Protein AF-A0AAU4KYZ1-F1 (afdb_monomer)

Structure (mmCIF, N/CA/C/O backbone):
data_AF-A0AAU4KYZ1-F1
#
_entry.id   AF-A0AAU4KYZ1-F1
#
loop_
_atom_site.group_PDB
_atom_site.id
_atom_site.type_symbol
_atom_site.label_atom_id
_atom_site.label_alt_id
_atom_site.label_comp_id
_atom_site.label_asym_id
_atom_site.label_entity_id
_atom_site.label_seq_id
_atom_site.pdbx_PDB_ins_code
_atom_site.Cartn_x
_atom_site.Cartn_y
_atom_site.Cartn_z
_atom_site.occupancy
_atom_site.B_iso_or_equiv
_atom_site.auth_seq_id
_atom_site.auth_comp_id
_atom_site.auth_asym_id
_atom_site.auth_atom_id
_atom_site.pdbx_PDB_model_num
ATOM 1 N N . MET A 1 1 ? -40.278 1.641 0.056 1.00 40.44 1 MET A N 1
ATOM 2 C CA . MET A 1 1 ? -39.440 1.085 -1.027 1.00 40.44 1 MET A CA 1
ATOM 3 C C . MET A 1 1 ? -38.022 1.584 -0.825 1.00 40.44 1 MET A C 1
ATOM 5 O O . MET A 1 1 ? -37.735 2.750 -1.056 1.00 40.44 1 MET A O 1
ATOM 9 N N . THR A 1 2 ? -37.196 0.723 -0.247 1.00 40.06 2 THR A N 1
ATOM 10 C CA . THR A 1 2 ? -35.814 0.959 0.176 1.00 40.06 2 THR A CA 1
ATOM 11 C C . THR A 1 2 ? -34.929 1.168 -1.050 1.00 40.06 2 THR A C 1
ATOM 13 O O . THR A 1 2 ? -34.792 0.276 -1.885 1.00 40.06 2 THR A O 1
ATOM 16 N N . ARG A 1 3 ? -34.359 2.369 -1.187 1.00 38.91 3 ARG A N 1
ATOM 17 C CA . ARG A 1 3 ? -33.393 2.682 -2.243 1.00 38.91 3 ARG A CA 1
ATOM 18 C C . ARG A 1 3 ? -32.097 1.931 -1.932 1.00 38.91 3 ARG A C 1
ATOM 20 O O . ARG A 1 3 ? -31.492 2.146 -0.888 1.00 38.91 3 ARG A O 1
ATOM 27 N N . SER A 1 4 ? -31.760 1.009 -2.824 1.00 39.28 4 SER A N 1
ATOM 28 C CA . SER A 1 4 ? -30.662 0.054 -2.713 1.00 39.28 4 SER A CA 1
ATOM 29 C C . SER A 1 4 ? -29.291 0.737 -2.620 1.00 39.28 4 SER A C 1
ATOM 31 O O . SER A 1 4 ? -29.007 1.702 -3.333 1.00 39.28 4 SER A O 1
ATOM 33 N N . LEU A 1 5 ? -28.465 0.215 -1.713 1.00 45.25 5 LEU A N 1
ATOM 34 C CA . LEU A 1 5 ? -27.088 0.599 -1.420 1.00 45.25 5 LEU A CA 1
ATOM 35 C C . LEU A 1 5 ? -26.176 0.219 -2.596 1.00 45.25 5 LEU A C 1
ATOM 37 O O . LEU A 1 5 ? -25.641 -0.882 -2.644 1.00 45.25 5 LEU A O 1
ATOM 41 N N . ALA A 1 6 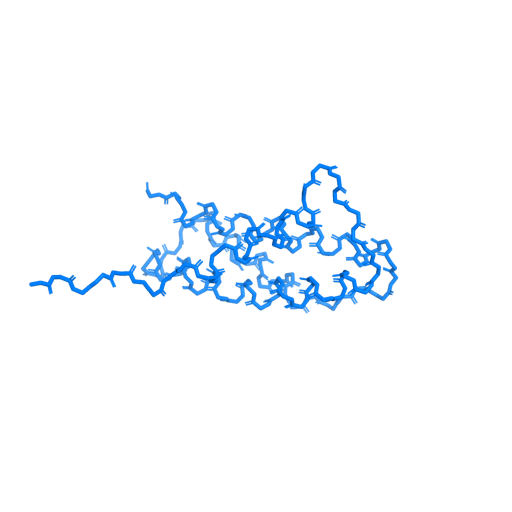? -25.982 1.130 -3.546 1.00 43.16 6 ALA A N 1
ATOM 42 C CA . ALA A 1 6 ? -25.032 0.954 -4.648 1.00 43.16 6 ALA A CA 1
ATOM 43 C C . ALA A 1 6 ? -24.032 2.119 -4.710 1.00 43.16 6 ALA A C 1
ATOM 45 O O . ALA A 1 6 ? -23.848 2.734 -5.753 1.00 43.16 6 ALA A O 1
ATOM 46 N N . SER A 1 7 ? -23.406 2.451 -3.574 1.00 46.81 7 SER A N 1
ATOM 47 C CA . SER A 1 7 ? -22.403 3.529 -3.494 1.00 46.81 7 SER A CA 1
ATOM 48 C C . SER A 1 7 ? -20.987 3.054 -3.125 1.00 46.81 7 SER A C 1
ATOM 50 O O . SER A 1 7 ? -20.134 3.894 -2.869 1.00 46.81 7 SER A O 1
ATOM 52 N N . GLY A 1 8 ? -20.702 1.744 -3.089 1.00 46.84 8 GLY A N 1
ATOM 53 C CA . GLY A 1 8 ? -19.408 1.237 -2.585 1.00 46.84 8 GLY A CA 1
ATOM 54 C C . GLY A 1 8 ? -18.713 0.138 -3.398 1.00 46.84 8 GLY A C 1
ATOM 55 O O . GLY A 1 8 ? -17.675 -0.349 -2.969 1.00 46.84 8 GLY A O 1
ATOM 56 N N . ALA A 1 9 ? -19.257 -0.289 -4.540 1.00 42.84 9 ALA A N 1
ATOM 57 C CA . ALA A 1 9 ? -18.787 -1.497 -5.230 1.00 42.84 9 ALA A CA 1
ATOM 58 C C . ALA A 1 9 ? -17.657 -1.330 -6.280 1.00 42.84 9 ALA A C 1
ATOM 60 O O . ALA A 1 9 ? -16.858 -2.259 -6.379 1.00 42.84 9 ALA A O 1
ATOM 61 N N . PRO A 1 10 ? -17.517 -0.222 -7.045 1.00 47.28 10 PRO A N 1
ATOM 62 C CA . PRO A 1 10 ? -16.494 -0.171 -8.100 1.00 47.28 10 PRO A CA 1
ATOM 63 C C . PRO A 1 10 ? -15.073 0.050 -7.552 1.00 47.28 10 PRO A C 1
ATOM 65 O O . PRO A 1 10 ? -14.142 -0.627 -7.967 1.00 47.28 10 PRO A O 1
ATOM 68 N N . ASP A 1 11 ? -14.925 0.917 -6.549 1.00 67.88 11 ASP A N 1
ATOM 69 C CA . ASP A 1 11 ? -13.635 1.302 -5.954 1.00 67.88 11 ASP A CA 1
ATOM 70 C C . ASP A 1 11 ? -12.983 0.166 -5.140 1.00 67.88 11 ASP A C 1
ATOM 72 O O . ASP A 1 11 ? -11.764 0.047 -5.070 1.00 67.88 11 ASP A O 1
ATOM 76 N N . ARG A 1 12 ? -13.784 -0.731 -4.550 1.00 75.56 12 ARG A N 1
ATOM 77 C CA . ARG A 1 12 ? -13.245 -1.864 -3.785 1.00 75.56 12 ARG A CA 1
ATOM 78 C C . ARG A 1 12 ? -12.751 -2.999 -4.681 1.00 75.56 12 ARG A C 1
ATOM 80 O O . ARG A 1 12 ? -11.672 -3.521 -4.427 1.00 75.56 12 ARG A O 1
ATOM 87 N N . GLN A 1 13 ? -13.528 -3.384 -5.697 1.00 81.44 13 GLN A N 1
ATOM 88 C CA . GLN A 1 13 ? -13.131 -4.454 -6.619 1.00 81.44 13 GLN A CA 1
ATOM 89 C C . GLN A 1 13 ? -11.875 -4.063 -7.399 1.00 81.44 13 GLN A C 1
ATOM 91 O O . GLN A 1 13 ? -10.940 -4.849 -7.461 1.00 81.44 13 GLN A O 1
ATOM 96 N N . GLU A 1 14 ? -11.814 -2.816 -7.876 1.00 85.19 14 GLU A N 1
ATOM 97 C CA . GLU A 1 14 ? -10.645 -2.292 -8.582 1.00 85.19 14 GLU A CA 1
ATOM 98 C C . GLU A 1 14 ? -9.361 -2.440 -7.749 1.00 85.19 14 GLU A C 1
ATOM 100 O O . GLU A 1 14 ? -8.337 -2.891 -8.256 1.00 85.19 14 GLU A O 1
ATOM 105 N N . ARG A 1 15 ? -9.413 -2.156 -6.441 1.00 86.19 15 ARG A N 1
ATOM 106 C CA . ARG A 1 15 ? -8.256 -2.342 -5.548 1.00 86.19 15 ARG A CA 1
ATOM 107 C C . ARG A 1 15 ? -7.817 -3.801 -5.459 1.00 86.19 15 ARG A C 1
ATOM 109 O O . ARG A 1 15 ? -6.617 -4.055 -5.493 1.00 86.19 15 ARG A O 1
ATOM 116 N N . TYR A 1 16 ? -8.753 -4.745 -5.361 1.00 88.62 16 TYR A N 1
ATOM 117 C CA . TYR A 1 16 ? -8.417 -6.172 -5.357 1.00 88.62 16 TYR A CA 1
ATOM 118 C C . TYR A 1 16 ? -7.831 -6.623 -6.695 1.00 88.62 16 TYR A C 1
ATOM 120 O O . TYR A 1 16 ? -6.863 -7.375 -6.693 1.00 88.62 16 TYR A O 1
ATOM 128 N N . ASP A 1 17 ? -8.332 -6.105 -7.817 1.00 91.50 17 ASP A N 1
ATOM 129 C CA . ASP A 1 17 ? -7.777 -6.406 -9.139 1.00 91.50 17 ASP A CA 1
ATOM 130 C C . ASP A 1 17 ? -6.318 -5.920 -9.249 1.00 91.50 17 ASP A C 1
ATOM 132 O O . ASP A 1 17 ? -5.465 -6.598 -9.818 1.00 91.50 17 ASP A O 1
ATOM 136 N N . HIS A 1 18 ? -5.994 -4.765 -8.655 1.00 92.06 18 HIS A N 1
ATOM 137 C CA . HIS A 1 18 ? -4.618 -4.252 -8.621 1.00 92.06 18 HIS A CA 1
ATOM 138 C C . HIS A 1 18 ? -3.711 -5.085 -7.717 1.00 92.06 18 HIS A C 1
ATOM 140 O O . HIS A 1 18 ? -2.535 -5.267 -8.026 1.00 92.06 18 HIS A O 1
ATOM 146 N N . LEU A 1 19 ? -4.241 -5.589 -6.600 1.00 93.62 19 LEU A N 1
ATOM 147 C CA . LEU A 1 19 ? -3.511 -6.517 -5.743 1.00 93.62 19 LEU A CA 1
ATOM 148 C C . LEU A 1 19 ? -3.241 -7.831 -6.467 1.00 93.62 19 LEU A C 1
ATOM 150 O O . LEU A 1 19 ? -2.108 -8.300 -6.431 1.00 93.62 19 LEU A O 1
ATOM 154 N N . GLU A 1 20 ? -4.225 -8.383 -7.173 1.00 94.75 20 GLU A N 1
ATOM 155 C CA . GLU A 1 20 ? -4.062 -9.611 -7.955 1.00 94.75 20 GLU A CA 1
ATOM 156 C C . GLU A 1 20 ? -2.995 -9.439 -9.045 1.00 94.75 20 GLU A C 1
ATOM 158 O O . GLU A 1 20 ? -2.100 -10.272 -9.174 1.00 94.75 20 GLU A O 1
ATOM 163 N N . ALA A 1 21 ? -2.995 -8.304 -9.751 1.00 94.12 21 ALA A N 1
ATOM 164 C CA . ALA A 1 21 ? -2.000 -7.993 -10.780 1.00 94.12 21 ALA A CA 1
ATOM 165 C C . ALA A 1 21 ? -0.546 -7.911 -10.259 1.00 94.12 21 ALA A C 1
ATOM 167 O O . ALA A 1 21 ? 0.395 -7.987 -11.050 1.00 94.12 21 ALA A O 1
ATOM 168 N N . VAL A 1 22 ? -0.340 -7.748 -8.945 1.00 95.69 22 VAL A N 1
ATOM 169 C CA . VAL A 1 22 ? 0.990 -7.569 -8.325 1.00 95.69 22 VAL A CA 1
ATOM 170 C C . VAL A 1 22 ? 1.395 -8.735 -7.416 1.00 95.69 22 VAL A C 1
ATOM 172 O O . VAL A 1 22 ? 2.577 -9.089 -7.336 1.00 95.69 22 VAL A O 1
ATOM 175 N N . LEU A 1 23 ? 0.442 -9.297 -6.677 1.00 95.81 23 LEU A N 1
ATOM 176 C CA . LEU A 1 23 ? 0.648 -10.320 -5.651 1.00 95.81 23 LEU A CA 1
ATOM 177 C C . LEU A 1 23 ? 0.160 -11.704 -6.081 1.00 95.81 23 LEU A C 1
ATOM 179 O O . LEU A 1 23 ? 0.535 -12.676 -5.421 1.00 95.81 23 LEU A O 1
ATOM 183 N N . GLY A 1 24 ? -0.618 -11.793 -7.163 1.00 94.50 24 GLY A N 1
ATOM 184 C CA . GLY A 1 24 ? -1.105 -13.048 -7.722 1.00 94.50 24 GLY A CA 1
ATOM 185 C C . GLY A 1 24 ? 0.031 -14.014 -8.059 1.00 94.50 24 GLY A C 1
ATOM 186 O O . GLY A 1 24 ? 1.173 -13.615 -8.307 1.00 94.50 24 GLY A O 1
ATOM 187 N N . GLN A 1 25 ? -0.278 -15.310 -8.058 1.00 90.81 25 GLN A N 1
ATOM 188 C CA . GLN A 1 25 ? 0.719 -16.378 -8.213 1.00 90.81 25 GLN A CA 1
ATOM 189 C C . GLN A 1 25 ? 1.539 -16.244 -9.507 1.00 90.81 25 GLN A C 1
ATOM 191 O O . GLN A 1 25 ? 2.748 -16.469 -9.492 1.00 90.81 25 GLN A O 1
ATOM 196 N N . ASP A 1 26 ? 0.885 -15.830 -10.593 1.00 91.56 26 ASP A N 1
ATOM 197 C CA . ASP A 1 26 ? 1.483 -15.672 -11.922 1.00 91.56 26 ASP A CA 1
ATOM 198 C C . ASP A 1 26 ? 1.724 -14.192 -12.287 1.00 91.56 26 ASP A C 1
ATOM 200 O O . ASP A 1 26 ? 1.926 -13.850 -13.453 1.00 91.56 26 ASP A O 1
ATOM 204 N N . ALA A 1 27 ? 1.705 -13.294 -11.295 1.00 92.00 27 ALA A N 1
ATOM 205 C CA . ALA A 1 27 ? 1.873 -11.861 -11.506 1.00 92.00 27 ALA A CA 1
ATOM 206 C C . ALA A 1 27 ? 3.273 -11.529 -12.053 1.00 92.00 27 ALA A C 1
ATOM 208 O O . ALA A 1 27 ? 4.295 -11.664 -11.372 1.00 92.00 27 ALA A O 1
ATOM 209 N N . ALA A 1 28 ? 3.312 -11.035 -13.289 1.00 91.56 28 ALA A N 1
ATOM 210 C CA . ALA A 1 28 ? 4.528 -10.604 -13.969 1.00 91.56 28 ALA A CA 1
ATOM 211 C C . ALA A 1 28 ? 4.296 -9.289 -14.738 1.00 91.56 28 ALA A C 1
ATOM 213 O O . ALA A 1 28 ? 4.392 -9.286 -15.966 1.00 91.56 28 ALA A O 1
ATOM 214 N N . PRO A 1 29 ? 3.993 -8.174 -14.038 1.00 92.00 29 PRO A N 1
ATOM 215 C CA . PRO A 1 29 ? 3.684 -6.910 -14.694 1.00 92.00 29 PRO A CA 1
ATOM 216 C C . PRO A 1 29 ? 4.876 -6.415 -15.519 1.00 92.00 29 PRO A C 1
ATOM 218 O O . PRO A 1 29 ? 6.029 -6.413 -15.064 1.00 92.00 29 PRO A O 1
ATOM 221 N N . ALA A 1 30 ? 4.586 -5.988 -16.742 1.00 93.00 30 ALA A N 1
ATOM 222 C CA . ALA A 1 30 ? 5.523 -5.319 -17.622 1.00 93.00 30 ALA A CA 1
ATOM 223 C C . ALA A 1 30 ? 5.879 -3.924 -17.087 1.00 93.00 30 ALA A C 1
ATOM 225 O O . ALA A 1 30 ? 5.207 -3.368 -16.223 1.00 93.00 30 ALA A O 1
ATOM 226 N N . ILE A 1 31 ? 6.944 -3.324 -17.622 1.00 88.38 31 ILE A N 1
ATOM 227 C CA . ILE A 1 31 ? 7.462 -2.042 -17.119 1.00 88.38 31 ILE A CA 1
ATOM 228 C C . ILE A 1 31 ? 6.419 -0.911 -17.138 1.00 88.38 31 ILE A C 1
ATOM 230 O O . ILE A 1 31 ? 6.308 -0.176 -16.164 1.00 88.38 31 ILE A O 1
ATOM 234 N N . TYR A 1 32 ? 5.605 -0.826 -18.193 1.00 89.50 32 TYR A N 1
ATOM 235 C CA . TYR A 1 32 ? 4.547 0.183 -18.300 1.00 89.50 32 TYR A CA 1
ATOM 236 C C . TYR A 1 32 ? 3.403 -0.068 -17.304 1.00 89.50 32 TYR A C 1
ATOM 238 O O . TYR A 1 32 ? 2.820 0.876 -16.779 1.00 89.50 32 TYR A O 1
ATOM 246 N N . GLU A 1 33 ? 3.119 -1.335 -16.991 1.00 94.50 33 GLU A N 1
ATOM 247 C CA . GLU A 1 33 ? 2.121 -1.713 -15.985 1.00 94.50 33 GLU A CA 1
ATOM 248 C C . GLU A 1 33 ? 2.626 -1.401 -14.577 1.00 94.50 33 GLU A C 1
ATOM 250 O O . GLU A 1 33 ? 1.840 -1.021 -13.717 1.00 94.50 33 GLU A O 1
ATOM 255 N N . ILE A 1 34 ? 3.937 -1.512 -14.330 1.00 94.94 34 ILE A N 1
ATOM 256 C CA . ILE A 1 34 ? 4.525 -1.181 -13.029 1.00 94.94 34 ILE A CA 1
ATOM 257 C C . ILE A 1 34 ? 4.306 0.290 -12.686 1.00 94.94 34 ILE A C 1
ATOM 259 O O . ILE A 1 34 ? 3.905 0.593 -11.561 1.00 94.94 34 ILE A O 1
ATOM 263 N N . GLU A 1 35 ? 4.564 1.196 -13.627 1.00 92.50 35 GLU A N 1
ATOM 264 C CA . GLU A 1 35 ? 4.361 2.634 -13.426 1.00 92.50 35 GLU A CA 1
ATOM 265 C C . GLU A 1 35 ? 2.882 2.949 -13.178 1.00 92.50 35 GLU A C 1
ATOM 267 O O . GLU A 1 35 ? 2.541 3.618 -12.199 1.00 92.50 35 GLU A O 1
ATOM 272 N N . GLU A 1 36 ? 1.988 2.396 -14.004 1.00 94.12 36 GLU A N 1
ATOM 273 C CA . GLU A 1 36 ? 0.549 2.597 -13.850 1.00 94.12 36 GLU A CA 1
ATOM 274 C C . GLU A 1 36 ? 0.035 2.060 -12.505 1.00 94.12 36 GLU A C 1
ATOM 276 O O . GLU A 1 36 ? -0.613 2.788 -11.748 1.00 94.12 36 GLU A O 1
ATOM 281 N N . LEU A 1 37 ? 0.349 0.806 -12.170 1.00 95.56 37 LEU A N 1
ATOM 282 C CA . LEU A 1 37 ? -0.082 0.171 -10.925 1.00 95.56 37 LEU A CA 1
ATOM 283 C C . LEU A 1 37 ? 0.503 0.881 -9.699 1.00 95.56 37 LEU A C 1
ATOM 285 O O . LEU A 1 37 ? -0.184 1.001 -8.684 1.00 95.56 37 LEU A O 1
ATOM 289 N N . THR A 1 38 ? 1.730 1.404 -9.788 1.00 95.06 38 THR A N 1
ATOM 290 C CA . THR A 1 38 ? 2.353 2.191 -8.712 1.00 95.06 38 THR A CA 1
ATOM 291 C C . THR A 1 38 ? 1.523 3.435 -8.419 1.00 95.06 38 THR A C 1
ATOM 293 O O . THR A 1 38 ? 1.158 3.680 -7.267 1.00 95.06 38 THR A O 1
ATOM 296 N N . GLU A 1 39 ? 1.152 4.192 -9.451 1.00 93.00 39 GLU A N 1
ATOM 297 C CA . GLU A 1 39 ? 0.329 5.391 -9.296 1.00 93.00 39 GLU A CA 1
ATOM 298 C C . GLU A 1 39 ? -1.074 5.072 -8.780 1.00 93.00 39 GLU A C 1
ATOM 300 O O . GLU A 1 39 ? -1.586 5.758 -7.885 1.00 93.00 39 GLU A O 1
ATOM 305 N N . ARG A 1 40 ? -1.697 4.003 -9.286 1.00 93.81 40 ARG A N 1
ATOM 306 C CA . ARG A 1 40 ? -3.020 3.583 -8.816 1.00 93.81 40 ARG A CA 1
ATOM 307 C C . ARG A 1 40 ? -2.993 3.154 -7.347 1.00 93.81 40 ARG A C 1
ATOM 309 O O . ARG A 1 40 ? -3.816 3.632 -6.563 1.00 93.81 4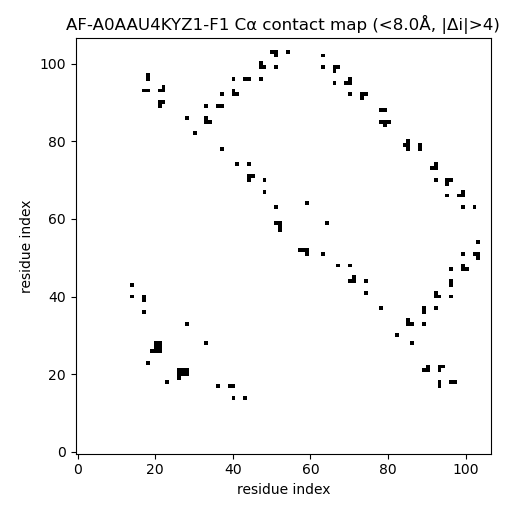0 ARG A O 1
ATOM 316 N N . LEU A 1 41 ? -2.015 2.345 -6.935 1.00 93.94 41 LEU A N 1
ATOM 317 C CA . LEU A 1 41 ? -1.868 1.927 -5.538 1.00 93.94 41 LEU A CA 1
ATOM 318 C C . LEU A 1 41 ? -1.530 3.108 -4.617 1.00 93.94 41 LEU A C 1
ATOM 320 O O . LEU A 1 41 ? -2.114 3.220 -3.541 1.00 93.94 41 LEU A O 1
ATOM 324 N N . ARG A 1 42 ? -0.683 4.060 -5.034 1.00 93.44 42 ARG A N 1
ATOM 325 C CA . ARG A 1 42 ? -0.404 5.280 -4.242 1.00 93.44 42 ARG A CA 1
ATOM 326 C C . ARG A 1 42 ? -1.668 6.100 -3.977 1.00 93.44 42 ARG A C 1
ATOM 328 O O . ARG A 1 42 ? -1.849 6.598 -2.860 1.00 93.44 42 ARG A O 1
ATOM 335 N N . ARG A 1 43 ? -2.558 6.219 -4.969 1.00 91.56 43 ARG A N 1
ATOM 336 C CA . ARG A 1 43 ? -3.868 6.876 -4.808 1.00 91.56 43 ARG A CA 1
ATOM 337 C C . ARG A 1 43 ? -4.783 6.081 -3.880 1.00 91.56 43 ARG A C 1
ATOM 339 O O . ARG A 1 43 ? -5.380 6.673 -2.978 1.00 91.56 43 ARG A O 1
ATOM 346 N N . ALA A 1 44 ? -4.851 4.760 -4.051 1.00 91.62 44 ALA A N 1
ATOM 347 C CA . ALA A 1 44 ? -5.650 3.881 -3.199 1.00 91.62 44 ALA A CA 1
ATOM 348 C C . ALA A 1 44 ? -5.219 3.966 -1.725 1.00 91.62 44 ALA A C 1
ATOM 350 O O . ALA A 1 44 ? -6.069 4.106 -0.847 1.00 91.62 44 ALA A O 1
ATOM 351 N N . LEU A 1 45 ? -3.911 4.000 -1.442 1.00 92.69 45 LEU A N 1
ATOM 352 C CA . LEU A 1 45 ? -3.386 4.120 -0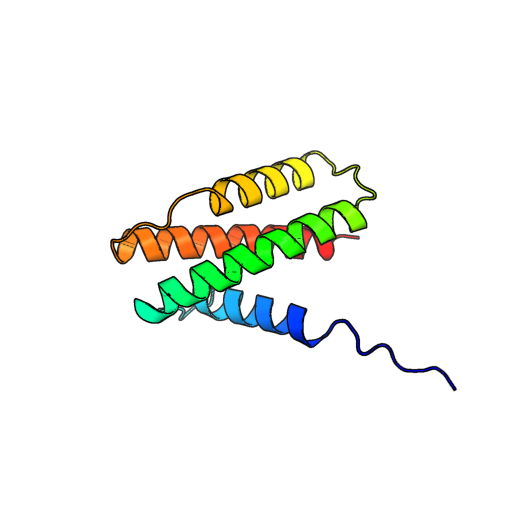.077 1.00 92.69 45 LEU A CA 1
ATOM 353 C C . LEU A 1 45 ? -3.875 5.373 0.651 1.00 92.69 45 LEU A C 1
ATOM 355 O O . LEU A 1 45 ? -4.161 5.313 1.846 1.00 92.69 45 LEU A O 1
ATOM 359 N N . MET A 1 46 ? -4.000 6.514 -0.035 1.00 91.25 46 MET A N 1
ATOM 360 C CA . MET A 1 46 ? -4.556 7.722 0.590 1.00 91.25 46 MET A CA 1
ATOM 361 C C . MET A 1 46 ? -5.996 7.512 1.052 1.00 91.25 46 MET A C 1
ATOM 363 O O . MET A 1 46 ? -6.348 7.906 2.165 1.00 91.25 46 MET A O 1
ATOM 367 N N . GLN A 1 47 ? -6.809 6.892 0.200 1.00 92.75 47 GLN A N 1
ATOM 368 C CA . GLN A 1 47 ? -8.217 6.643 0.479 1.00 92.75 47 GLN A CA 1
ATOM 369 C C . GLN A 1 47 ? -8.372 5.607 1.598 1.00 92.75 47 GLN A C 1
ATOM 371 O O . GLN A 1 47 ? -9.107 5.848 2.551 1.00 92.75 47 GLN A O 1
ATOM 376 N N . LEU A 1 48 ? -7.609 4.513 1.546 1.00 94.25 48 LEU A N 1
ATOM 377 C CA . LEU A 1 48 ? -7.637 3.452 2.553 1.00 94.25 48 LEU A CA 1
ATOM 378 C C . LEU A 1 48 ? -7.183 3.941 3.929 1.00 94.25 48 LEU A C 1
ATOM 380 O O . LEU A 1 48 ? -7.839 3.649 4.923 1.00 94.25 48 LEU A O 1
ATOM 384 N N . VAL A 1 49 ? -6.129 4.759 4.009 1.00 95.44 49 VAL A N 1
ATOM 385 C CA . VAL A 1 49 ? -5.711 5.368 5.284 1.00 95.44 49 VAL A CA 1
ATOM 386 C C . VAL A 1 49 ? -6.829 6.225 5.885 1.00 95.44 49 VAL A C 1
ATOM 388 O O . VAL A 1 49 ? -7.057 6.171 7.094 1.00 95.44 49 VAL A O 1
ATOM 391 N N . ALA A 1 50 ? -7.533 7.014 5.069 1.00 94.62 50 ALA A N 1
ATOM 392 C CA . ALA A 1 50 ? -8.666 7.807 5.543 1.00 94.62 50 ALA A CA 1
ATOM 393 C C . ALA A 1 50 ? -9.827 6.917 6.019 1.00 94.62 50 ALA A C 1
ATOM 395 O O . ALA A 1 50 ? -10.404 7.189 7.073 1.00 94.62 50 ALA A O 1
ATOM 396 N N . MET A 1 51 ? -10.123 5.834 5.292 1.00 93.69 51 MET A N 1
ATOM 397 C CA . MET A 1 51 ? -11.145 4.854 5.672 1.00 93.69 51 MET A CA 1
ATOM 398 C C . MET A 1 51 ? -10.804 4.161 6.996 1.00 93.69 51 MET A C 1
ATOM 400 O O . MET A 1 51 ? -11.656 4.127 7.877 1.00 93.69 51 MET A O 1
ATOM 404 N N . VAL A 1 52 ? -9.568 3.680 7.182 1.00 94.31 52 VAL A N 1
ATOM 405 C CA . VAL A 1 52 ? -9.132 3.021 8.430 1.00 94.31 52 VAL A CA 1
ATOM 406 C C . VAL A 1 52 ? -9.240 3.980 9.613 1.00 94.31 52 VAL A C 1
ATOM 408 O O . VAL A 1 52 ? -9.752 3.610 10.667 1.00 94.31 52 VAL A O 1
ATOM 411 N N . LEU A 1 53 ? -8.805 5.233 9.446 1.00 95.00 53 LEU A N 1
ATOM 412 C CA . LEU A 1 53 ? -8.938 6.245 10.496 1.00 95.00 53 LEU A CA 1
ATOM 41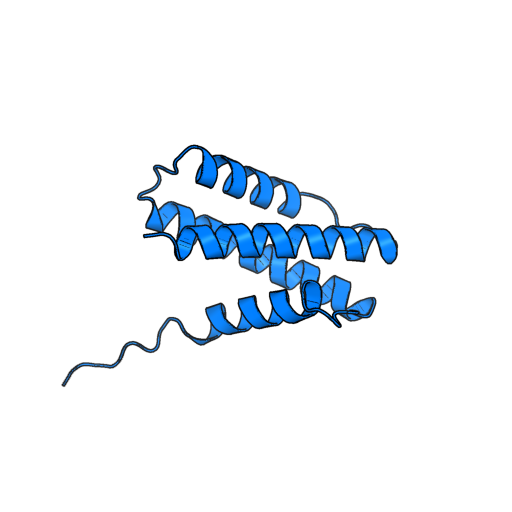3 C C . LEU A 1 53 ? -10.402 6.499 10.862 1.00 95.00 53 LEU A C 1
ATOM 415 O O . LEU A 1 53 ? -10.717 6.558 12.046 1.00 95.00 53 LEU A O 1
ATOM 419 N N . ALA A 1 54 ? -11.289 6.624 9.874 1.00 93.94 54 ALA A N 1
ATOM 420 C CA . ALA A 1 54 ? -12.714 6.823 10.118 1.00 93.94 54 ALA A CA 1
ATOM 421 C C . ALA A 1 54 ? -13.356 5.601 10.800 1.00 93.94 54 ALA A C 1
ATOM 423 O O . ALA A 1 54 ? -14.077 5.761 11.785 1.00 93.94 54 ALA A O 1
ATOM 424 N N . HIS A 1 55 ? -13.045 4.392 10.322 1.00 91.38 55 HIS A N 1
ATOM 425 C CA . HIS A 1 55 ? -13.539 3.124 10.864 1.00 91.38 55 HIS A CA 1
ATOM 426 C C . HIS A 1 55 ? -13.108 2.911 12.325 1.00 91.38 55 HIS A C 1
ATOM 428 O O . HIS A 1 55 ? -13.875 2.404 13.133 1.00 91.38 55 HIS A O 1
ATOM 434 N N . ARG A 1 56 ? -11.916 3.388 12.705 1.00 91.69 56 ARG A N 1
ATOM 435 C CA . ARG A 1 56 ? -11.402 3.331 14.085 1.00 91.69 56 ARG A CA 1
ATOM 436 C C . ARG A 1 56 ? -11.666 4.613 14.892 1.00 91.69 56 ARG A C 1
ATOM 438 O O . ARG A 1 56 ? -10.937 4.894 15.840 1.00 91.69 56 ARG A O 1
ATOM 445 N N . HIS A 1 57 ? -12.651 5.431 14.510 1.00 92.56 57 HIS A N 1
ATOM 446 C CA . HIS A 1 57 ? -13.018 6.683 15.198 1.00 92.56 57 HIS A CA 1
ATOM 447 C C . HIS A 1 57 ? -11.835 7.633 15.486 1.00 92.56 57 HIS A C 1
ATOM 449 O O . HIS A 1 57 ? -11.789 8.300 16.518 1.00 92.56 57 HIS A O 1
ATOM 455 N N . HIS A 1 58 ? -10.856 7.691 14.581 1.00 91.56 58 HIS A N 1
ATOM 456 C CA . HIS A 1 58 ? -9.600 8.439 14.718 1.00 91.56 58 HIS A CA 1
ATOM 457 C C . HIS A 1 58 ? -8.726 8.044 15.923 1.00 91.56 58 HIS A C 1
ATOM 459 O O . HIS A 1 58 ? -7.794 8.768 16.269 1.00 91.56 58 HIS A O 1
ATOM 465 N N . GLN A 1 59 ? -8.971 6.877 16.521 1.00 92.38 59 GLN A N 1
ATOM 466 C CA . GLN A 1 59 ? -8.190 6.302 17.615 1.00 92.38 59 GLN A CA 1
ATOM 467 C C . GLN A 1 59 ? -7.627 4.934 17.196 1.00 92.38 59 GLN A C 1
ATOM 469 O O . GLN A 1 59 ? -8.009 3.903 17.752 1.00 92.38 59 GLN A O 1
ATOM 474 N N . PRO A 1 60 ? -6.743 4.885 16.178 1.00 92.31 60 PRO A N 1
ATOM 475 C CA . PRO A 1 60 ? -6.164 3.625 15.736 1.00 92.31 60 PRO A CA 1
ATOM 476 C C . PRO A 1 60 ? -5.339 2.991 16.863 1.00 92.31 60 PRO A C 1
ATOM 478 O O . PRO A 1 60 ? -4.512 3.651 17.493 1.00 92.31 60 PRO A O 1
ATOM 481 N N . GLY A 1 61 ? -5.520 1.687 17.077 1.00 94.31 61 GLY A N 1
ATOM 482 C CA . GLY A 1 61 ? -4.647 0.901 17.946 1.00 94.31 61 GLY A CA 1
ATOM 483 C C . GLY A 1 61 ? -3.197 0.871 17.444 1.00 94.31 61 GLY A C 1
ATOM 484 O O . GLY A 1 61 ? -2.859 1.425 16.393 1.00 94.31 61 GLY A O 1
ATOM 485 N N . ALA A 1 62 ? -2.319 0.199 18.191 1.00 95.38 62 ALA A N 1
ATOM 486 C CA . ALA A 1 62 ? -0.890 0.154 17.875 1.00 95.38 62 ALA A CA 1
ATOM 487 C C . ALA A 1 62 ? -0.604 -0.428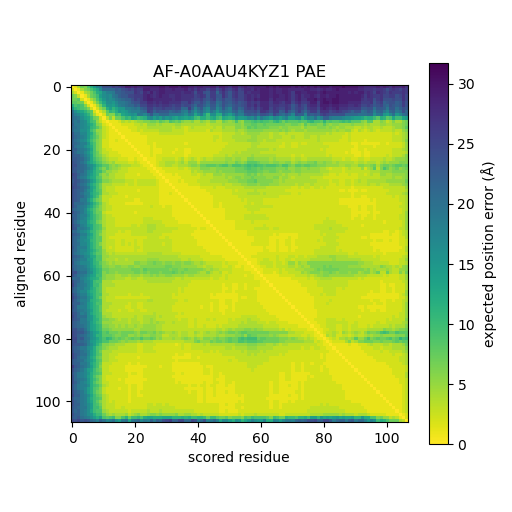 16.479 1.00 95.38 62 ALA A C 1
ATOM 489 O O . ALA A 1 62 ? 0.258 0.079 15.765 1.00 95.38 62 ALA A O 1
ATOM 490 N N . GLU A 1 63 ? -1.335 -1.467 16.082 1.00 94.69 63 GLU A N 1
ATOM 491 C CA . GLU A 1 63 ? -1.198 -2.104 14.773 1.00 94.69 63 GLU A CA 1
ATOM 492 C C . GLU A 1 63 ? -1.632 -1.187 13.632 1.00 94.69 63 GLU A C 1
ATOM 494 O O . GLU A 1 63 ? -0.803 -0.828 12.798 1.00 94.69 63 GLU A O 1
ATOM 499 N N . ALA A 1 64 ? -2.874 -0.694 13.668 1.00 95.25 64 ALA A N 1
ATOM 500 C CA . ALA A 1 64 ? -3.377 0.249 12.674 1.00 95.25 64 ALA A CA 1
ATOM 501 C C . ALA A 1 64 ? -2.490 1.501 12.557 1.00 95.25 64 ALA A C 1
ATOM 503 O O . ALA A 1 64 ? -2.228 1.981 11.455 1.00 95.25 64 ALA A O 1
ATOM 504 N N . SER A 1 65 ? -1.960 2.003 13.676 1.00 96.94 65 SER A N 1
ATOM 505 C CA . SER A 1 65 ? -1.024 3.133 13.677 1.00 96.94 65 SER A CA 1
ATOM 506 C C . SER A 1 65 ? 0.275 2.823 12.926 1.00 96.94 65 SER A C 1
ATOM 508 O O . SER A 1 65 ? 0.746 3.663 12.154 1.00 96.94 65 SER A O 1
ATOM 510 N N . ARG A 1 66 ? 0.848 1.624 13.110 1.00 96.75 66 ARG A N 1
ATOM 511 C CA . ARG A 1 66 ? 2.051 1.187 12.381 1.00 96.75 66 ARG A CA 1
ATOM 512 C C . ARG A 1 66 ? 1.775 1.053 10.887 1.00 96.75 66 ARG A C 1
ATOM 514 O O . ARG A 1 66 ? 2.533 1.611 10.095 1.00 96.75 66 ARG A O 1
ATOM 521 N N . THR A 1 67 ? 0.683 0.394 10.505 1.00 97.00 67 THR A N 1
ATOM 522 C CA . THR A 1 67 ? 0.315 0.191 9.095 1.00 97.00 67 THR A CA 1
ATOM 523 C C . THR A 1 67 ? 0.045 1.522 8.390 1.00 97.00 67 THR A C 1
ATOM 525 O O . THR A 1 67 ? 0.581 1.772 7.312 1.00 97.00 67 THR A O 1
ATOM 528 N N . ILE A 1 68 ? -0.682 2.447 9.030 1.00 97.25 68 ILE A N 1
ATOM 529 C CA . ILE A 1 68 ? -0.900 3.808 8.507 1.00 97.25 68 ILE A CA 1
ATOM 530 C C . ILE A 1 68 ? 0.428 4.559 8.336 1.00 97.25 68 ILE A C 1
ATOM 532 O O . ILE A 1 68 ? 0.625 5.248 7.329 1.00 97.25 68 ILE A O 1
ATOM 536 N N . GLY A 1 69 ? 1.336 4.455 9.310 1.00 97.12 69 GLY A N 1
ATOM 537 C CA . GLY A 1 69 ? 2.664 5.062 9.233 1.00 97.12 69 GLY A CA 1
ATOM 538 C C . GLY A 1 69 ? 3.467 4.532 8.044 1.00 97.12 69 GLY A C 1
ATOM 539 O O . GLY A 1 69 ? 3.986 5.321 7.254 1.00 97.12 69 GLY A O 1
ATOM 540 N N . HIS A 1 70 ? 3.494 3.210 7.872 1.00 96.06 70 HIS A N 1
ATOM 541 C CA . HIS A 1 70 ? 4.181 2.549 6.765 1.00 96.06 70 HIS A CA 1
ATOM 542 C C . HIS A 1 70 ? 3.590 2.946 5.404 1.00 96.06 70 HIS A C 1
ATOM 544 O O . HIS A 1 70 ? 4.333 3.335 4.504 1.00 96.06 70 HIS A O 1
ATOM 550 N N . ALA A 1 71 ? 2.260 2.960 5.275 1.00 95.81 71 ALA A N 1
ATOM 551 C CA . ALA A 1 71 ? 1.574 3.381 4.055 1.00 95.81 71 ALA A CA 1
ATOM 552 C C . ALA A 1 71 ? 1.926 4.825 3.662 1.00 95.81 71 ALA A C 1
ATOM 554 O O . ALA A 1 71 ? 2.169 5.124 2.492 1.00 95.81 71 ALA A O 1
ATOM 555 N N . ARG A 1 72 ? 1.983 5.738 4.641 1.00 95.69 72 ARG A N 1
ATOM 556 C CA . ARG A 1 72 ?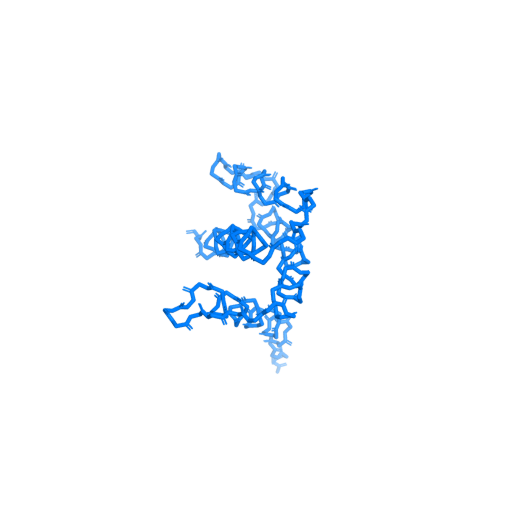 2.367 7.140 4.408 1.00 95.69 72 ARG A CA 1
ATOM 557 C C . ARG A 1 72 ? 3.829 7.278 3.995 1.00 95.69 72 ARG A C 1
ATOM 559 O O . ARG A 1 72 ? 4.105 8.081 3.109 1.00 95.69 72 ARG A O 1
ATOM 566 N N . ALA A 1 73 ? 4.729 6.515 4.615 1.00 95.19 73 ALA A N 1
ATOM 567 C CA . ALA A 1 73 ? 6.149 6.518 4.278 1.00 95.19 73 ALA A CA 1
ATOM 568 C C . ALA A 1 73 ? 6.388 5.999 2.852 1.00 95.19 73 ALA A C 1
ATOM 570 O O . ALA A 1 73 ? 6.975 6.711 2.044 1.00 95.19 73 ALA A O 1
ATOM 571 N N . LEU A 1 74 ? 5.836 4.831 2.505 1.00 93.88 74 LEU A N 1
ATOM 572 C CA . LEU A 1 74 ? 5.953 4.248 1.162 1.00 93.88 74 LEU A CA 1
ATOM 573 C C . LEU A 1 74 ? 5.380 5.159 0.074 1.00 93.88 74 LEU A C 1
ATOM 575 O O . LEU A 1 74 ? 5.968 5.295 -0.994 1.00 93.88 74 LEU A O 1
ATOM 579 N N . ARG A 1 75 ? 4.256 5.831 0.347 1.00 92.44 75 ARG A N 1
ATOM 580 C CA . ARG A 1 75 ? 3.681 6.812 -0.583 1.00 92.44 75 ARG A CA 1
ATOM 581 C C . ARG A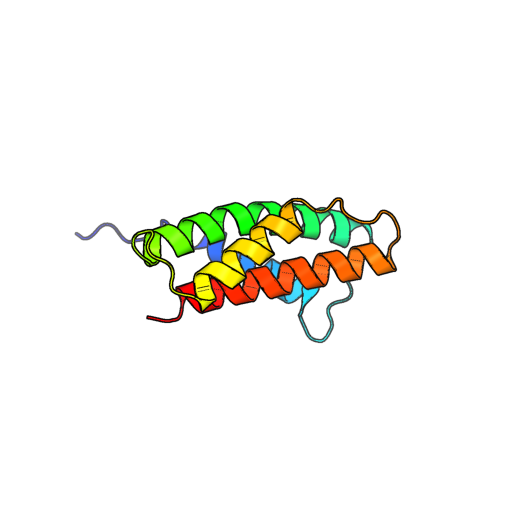 1 75 ? 4.546 8.069 -0.735 1.00 92.44 75 ARG A C 1
ATOM 583 O O . ARG A 1 75 ? 4.361 8.801 -1.693 1.00 92.44 75 ARG A O 1
ATOM 590 N N . ALA A 1 76 ? 5.424 8.382 0.212 1.00 91.88 76 ALA A N 1
ATOM 591 C CA . ALA A 1 76 ? 6.334 9.521 0.106 1.00 91.88 76 ALA A CA 1
ATOM 592 C C . ALA A 1 76 ? 7.663 9.155 -0.575 1.00 91.88 76 ALA A C 1
ATOM 594 O O . ALA A 1 76 ? 8.371 10.053 -1.020 1.00 91.88 76 ALA A O 1
ATOM 595 N N . GLU A 1 77 ? 7.999 7.864 -0.670 1.00 93.44 77 GLU A N 1
ATOM 596 C CA . GLU A 1 77 ? 9.165 7.398 -1.423 1.00 93.44 77 GLU A CA 1
ATOM 597 C C . GLU A 1 77 ? 9.002 7.716 -2.917 1.00 93.44 77 GLU A C 1
ATOM 599 O O . GLU A 1 77 ? 7.910 7.585 -3.479 1.00 93.44 77 GLU A O 1
ATOM 604 N N . GLU A 1 78 ? 10.094 8.119 -3.561 1.00 90.69 78 GLU A N 1
ATOM 605 C CA . GLU A 1 78 ? 10.158 8.247 -5.017 1.00 90.69 78 GLU A CA 1
ATOM 606 C C . GLU A 1 78 ? 10.229 6.841 -5.643 1.00 90.69 78 GLU A C 1
ATOM 608 O O . GLU A 1 78 ? 11.038 6.022 -5.183 1.00 90.69 78 GLU A O 1
ATOM 613 N N . PRO A 1 79 ? 9.411 6.524 -6.665 1.00 86.62 79 PRO A N 1
ATOM 614 C CA . PRO A 1 79 ? 9.523 5.257 -7.374 1.00 86.62 79 PRO A CA 1
ATOM 615 C C . PRO A 1 79 ? 10.917 5.095 -8.008 1.00 86.62 79 PRO A C 1
ATOM 617 O O . PRO A 1 79 ? 11.414 6.018 -8.655 1.00 86.62 79 PRO A O 1
ATOM 620 N N . PRO A 1 80 ? 11.574 3.933 -7.860 1.00 89.38 80 PRO A N 1
ATOM 621 C CA . PRO A 1 80 ? 12.833 3.674 -8.551 1.00 89.38 80 PRO A CA 1
ATOM 622 C C . PRO A 1 80 ? 12.654 3.669 -10.077 1.00 89.38 80 PRO A C 1
ATOM 624 O O . PRO A 1 80 ? 11.673 3.120 -10.568 1.00 89.38 80 PRO A O 1
ATOM 627 N N . GLY A 1 81 ? 13.625 4.202 -10.826 1.00 86.00 81 GLY A N 1
ATOM 628 C CA . GLY A 1 81 ? 13.586 4.206 -12.299 1.00 86.00 81 GLY A CA 1
ATOM 629 C C . GLY A 1 81 ? 13.989 2.879 -12.962 1.00 86.00 81 GLY A C 1
ATOM 630 O O . GLY A 1 81 ? 13.646 2.635 -14.115 1.00 86.00 81 GLY A O 1
ATOM 631 N N . ASP A 1 82 ? 14.699 2.004 -12.245 1.00 93.25 82 ASP A N 1
ATOM 632 C CA . ASP A 1 82 ? 15.115 0.696 -12.761 1.00 93.25 82 ASP A CA 1
ATOM 633 C C . ASP A 1 82 ? 14.020 -0.361 -12.568 1.00 93.25 82 ASP A C 1
ATOM 635 O O . ASP A 1 82 ? 13.421 -0.462 -11.496 1.00 93.25 82 ASP A O 1
ATOM 639 N N . PHE A 1 83 ? 13.826 -1.230 -13.566 1.00 90.12 83 PHE A N 1
ATOM 640 C CA . PHE A 1 83 ? 12.729 -2.210 -13.598 1.00 90.12 83 PHE A CA 1
ATOM 641 C C . PHE A 1 83 ? 12.624 -3.096 -12.343 1.00 90.12 83 PHE A C 1
ATOM 643 O O . PHE A 1 83 ? 11.552 -3.213 -11.749 1.00 90.12 83 PHE A O 1
ATOM 650 N N . LEU A 1 84 ? 13.719 -3.741 -11.920 1.00 93.56 84 LEU A N 1
ATOM 651 C CA . LEU A 1 84 ? 13.685 -4.664 -10.776 1.00 93.56 84 LEU A CA 1
ATOM 652 C C . LEU A 1 84 ? 13.392 -3.935 -9.447 1.00 93.56 84 LEU A C 1
ATOM 654 O O . LEU A 1 84 ? 12.490 -4.377 -8.727 1.00 93.56 84 LEU A O 1
ATOM 658 N N . PRO A 1 85 ? 14.078 -2.821 -9.118 1.00 94.50 85 PRO A N 1
ATOM 659 C CA . PRO A 1 85 ? 13.703 -1.972 -7.990 1.00 94.50 85 PRO A CA 1
ATOM 660 C C . PRO A 1 85 ? 12.267 -1.433 -8.056 1.00 94.50 85 PRO A C 1
ATOM 662 O O . PRO A 1 85 ? 11.575 -1.471 -7.038 1.00 94.50 85 PRO A O 1
ATOM 665 N N . ALA A 1 86 ? 11.791 -0.994 -9.225 1.00 94.31 86 ALA A N 1
ATOM 666 C CA . ALA A 1 86 ? 10.427 -0.498 -9.416 1.00 94.31 86 ALA A CA 1
ATOM 667 C C . ALA A 1 86 ? 9.391 -1.587 -9.110 1.00 94.31 86 ALA A C 1
ATOM 669 O O . ALA A 1 86 ? 8.457 -1.369 -8.340 1.00 94.31 86 ALA A O 1
ATOM 670 N N . ARG A 1 87 ? 9.616 -2.811 -9.606 1.00 95.19 87 ARG A N 1
ATOM 671 C CA . ARG A 1 87 ? 8.778 -3.978 -9.296 1.00 95.19 87 ARG A CA 1
ATOM 672 C C . ARG A 1 87 ? 8.770 -4.303 -7.801 1.00 95.19 87 ARG A C 1
ATOM 674 O O . ARG A 1 87 ? 7.732 -4.645 -7.240 1.00 95.19 87 ARG A O 1
ATOM 681 N N . GLY A 1 88 ? 9.923 -4.191 -7.140 1.00 95.31 88 GLY A N 1
ATOM 682 C CA . GLY A 1 88 ? 10.033 -4.368 -5.691 1.00 95.31 88 GLY A CA 1
ATOM 683 C C . GLY A 1 88 ? 9.268 -3.298 -4.905 1.00 95.31 88 GLY A C 1
ATOM 684 O O . GLY A 1 88 ? 8.573 -3.619 -3.942 1.00 95.31 88 GLY A O 1
ATOM 685 N N . HIS A 1 89 ? 9.355 -2.033 -5.326 1.00 95.75 89 HIS A N 1
ATOM 686 C CA . HIS A 1 89 ? 8.586 -0.931 -4.745 1.00 95.75 89 HIS A CA 1
ATOM 687 C C . HIS A 1 89 ? 7.076 -1.140 -4.930 1.00 95.75 89 HIS A C 1
ATOM 689 O O . HIS A 1 89 ? 6.332 -1.069 -3.952 1.00 95.75 89 HIS A O 1
ATOM 695 N N . LEU A 1 90 ? 6.641 -1.514 -6.136 1.00 96.69 90 LEU A N 1
ATOM 696 C CA . LEU A 1 90 ? 5.251 -1.854 -6.431 1.00 96.69 90 LEU A CA 1
ATOM 697 C C . LEU A 1 90 ? 4.727 -2.972 -5.521 1.00 96.69 90 LEU A C 1
ATOM 699 O O . LEU A 1 90 ? 3.652 -2.851 -4.937 1.00 96.69 90 LEU A O 1
ATOM 703 N N . ARG A 1 91 ? 5.512 -4.040 -5.331 1.00 96.75 91 ARG A N 1
ATOM 704 C CA . ARG A 1 91 ? 5.134 -5.138 -4.432 1.00 96.75 91 ARG A CA 1
ATOM 705 C C . ARG A 1 91 ? 4.974 -4.670 -2.983 1.00 96.75 91 ARG A C 1
ATOM 707 O O . ARG A 1 91 ? 4.035 -5.097 -2.319 1.00 96.75 91 ARG A O 1
ATOM 714 N N . ARG A 1 92 ? 5.845 -3.777 -2.493 1.00 97.31 92 ARG A N 1
ATOM 715 C CA . ARG A 1 92 ? 5.707 -3.185 -1.147 1.00 97.31 92 ARG A CA 1
ATOM 716 C C . ARG A 1 92 ? 4.430 -2.351 -1.017 1.00 97.31 92 ARG A C 1
ATOM 718 O O . ARG A 1 92 ? 3.748 -2.465 -0.003 1.00 97.31 92 ARG A O 1
ATOM 725 N N . LEU A 1 93 ? 4.084 -1.562 -2.039 1.00 96.56 93 LEU A N 1
ATOM 726 C CA . LEU A 1 93 ? 2.823 -0.813 -2.074 1.00 96.56 93 LEU A CA 1
ATOM 727 C C . LEU A 1 93 ? 1.603 -1.740 -2.036 1.00 96.56 93 LEU A C 1
ATOM 729 O O . LEU A 1 93 ? 0.646 -1.455 -1.318 1.00 96.56 93 LEU A O 1
ATOM 733 N N . ALA A 1 94 ? 1.635 -2.849 -2.775 1.00 97.00 94 ALA A N 1
ATOM 734 C CA . ALA A 1 94 ? 0.541 -3.815 -2.784 1.00 97.00 94 ALA A CA 1
ATOM 735 C C . ALA A 1 94 ? 0.373 -4.504 -1.420 1.00 97.00 94 ALA A C 1
ATOM 737 O O . ALA A 1 94 ? -0.742 -4.571 -0.914 1.00 97.00 94 ALA A O 1
ATOM 738 N N . LEU A 1 95 ? 1.465 -4.926 -0.773 1.00 97.62 95 LEU A N 1
ATOM 739 C CA . LEU A 1 95 ? 1.401 -5.541 0.560 1.00 97.62 95 LEU A CA 1
ATOM 740 C C . LEU A 1 95 ? 0.786 -4.598 1.601 1.00 97.62 95 LEU A C 1
ATOM 742 O O . LEU A 1 95 ? -0.167 -4.968 2.272 1.00 97.62 95 LEU A O 1
ATOM 746 N N . VAL A 1 96 ? 1.243 -3.344 1.679 1.00 97.25 96 VAL A N 1
ATOM 747 C CA . VAL A 1 96 ? 0.660 -2.399 2.649 1.00 97.25 96 VAL A CA 1
ATOM 748 C C . VAL A 1 96 ? -0.785 -2.012 2.295 1.00 97.25 96 VAL A C 1
ATOM 750 O O . VAL A 1 96 ? -1.571 -1.660 3.171 1.00 97.25 96 VAL A O 1
ATOM 753 N N . THR A 1 97 ? -1.162 -2.084 1.014 1.00 96.00 97 THR A N 1
ATOM 754 C CA . THR A 1 97 ? -2.559 -1.922 0.579 1.00 96.00 97 THR A CA 1
ATOM 755 C C . THR A 1 97 ? -3.421 -3.078 1.091 1.00 96.00 97 THR A C 1
ATOM 757 O O . THR A 1 97 ? -4.514 -2.824 1.593 1.00 96.00 97 THR A O 1
ATOM 760 N N . GLN A 1 98 ? -2.926 -4.316 1.002 1.00 95.81 98 GLN A N 1
ATOM 761 C CA . GLN A 1 98 ? -3.582 -5.497 1.563 1.00 95.81 98 GLN A CA 1
ATOM 762 C C . GLN A 1 98 ? -3.737 -5.371 3.085 1.00 95.81 98 GLN A C 1
ATOM 764 O O . GLN A 1 98 ? -4.860 -5.466 3.568 1.00 95.81 98 GLN A O 1
ATOM 769 N N . ASP A 1 99 ? -2.673 -5.010 3.811 1.00 96.06 99 ASP A N 1
ATOM 770 C CA . ASP A 1 99 ? -2.723 -4.824 5.270 1.00 96.06 99 ASP A CA 1
ATOM 771 C C . ASP A 1 99 ? -3.798 -3.798 5.691 1.00 96.06 99 ASP A C 1
ATOM 773 O O . ASP A 1 99 ? -4.493 -3.964 6.692 1.00 96.06 99 ASP A O 1
ATOM 777 N N . LEU A 1 100 ? -3.959 -2.704 4.934 1.00 95.06 100 LEU A N 1
ATOM 778 C CA . LEU A 1 100 ? -5.005 -1.711 5.207 1.00 95.06 100 LEU A CA 1
ATOM 779 C C . LEU A 1 100 ? -6.416 -2.236 4.919 1.00 95.06 100 LEU A C 1
ATOM 781 O O . LEU A 1 100 ? -7.351 -1.828 5.605 1.00 95.06 100 LEU A O 1
ATOM 785 N N . LEU A 1 101 ? -6.589 -3.082 3.899 1.00 94.12 101 LEU A N 1
ATOM 786 C CA . LEU A 1 101 ? -7.873 -3.723 3.606 1.00 94.12 101 LEU A CA 1
ATOM 787 C C . LEU A 1 101 ? -8.234 -4.751 4.680 1.00 94.12 101 LEU A C 1
ATOM 789 O O . LEU A 1 101 ? -9.393 -4.799 5.084 1.00 94.12 101 LEU A O 1
ATOM 793 N N . ASP A 1 102 ? -7.254 -5.502 5.175 1.00 93.94 102 ASP A N 1
ATOM 794 C CA . ASP A 1 102 ? -7.444 -6.470 6.255 1.00 93.94 102 ASP A CA 1
ATOM 795 C C . ASP A 1 102 ? -7.886 -5.753 7.542 1.00 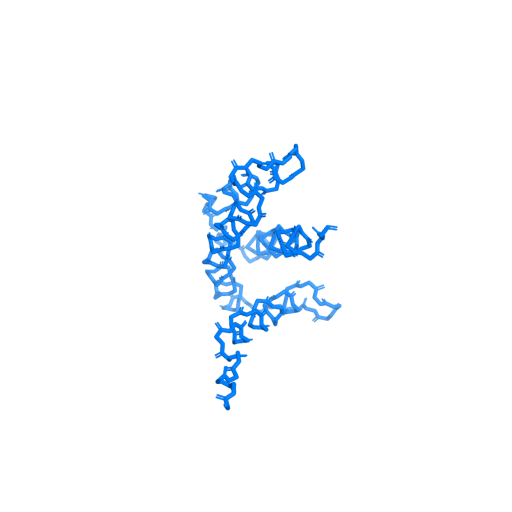93.94 102 ASP A C 1
ATOM 797 O O . ASP A 1 102 ? -8.909 -6.105 8.125 1.00 93.94 102 ASP A O 1
ATOM 801 N N . LEU A 1 103 ? -7.253 -4.625 7.892 1.00 93.69 103 LEU A N 1
ATOM 802 C CA . LEU A 1 103 ? -7.672 -3.779 9.023 1.00 93.69 103 LEU A CA 1
ATOM 803 C C . LEU A 1 103 ? -9.102 -3.220 8.921 1.00 93.69 103 LEU A C 1
ATOM 805 O O . LEU A 1 103 ? -9.661 -2.820 9.947 1.00 93.69 103 LEU A O 1
ATOM 809 N N . LEU A 1 104 ? -9.650 -3.107 7.704 1.00 91.38 104 LEU A N 1
ATOM 810 C CA . LEU A 1 104 ? -11.038 -2.698 7.441 1.00 91.38 104 LEU A CA 1
ATOM 811 C C . LEU A 1 104 ? -12.017 -3.878 7.448 1.00 91.38 104 LEU A C 1
ATOM 813 O O . LEU A 1 104 ? -13.223 -3.647 7.513 1.00 91.38 104 LEU A O 1
ATOM 817 N N . ALA A 1 105 ? -11.520 -5.106 7.303 1.00 89.50 105 ALA A N 1
ATOM 818 C CA . ALA A 1 105 ? -12.306 -6.332 7.370 1.00 89.50 105 ALA A CA 1
ATOM 819 C C . ALA A 1 105 ? -12.360 -6.911 8.796 1.00 89.50 105 ALA A C 1
ATOM 821 O O . ALA A 1 105 ? -13.283 -7.658 9.115 1.00 89.50 105 ALA A O 1
ATOM 822 N N . GLU A 1 106 ? -11.379 -6.576 9.636 1.00 79.50 106 GLU A N 1
ATOM 823 C CA . GLU A 1 106 ? -11.335 -6.909 11.060 1.00 79.50 106 GLU A CA 1
ATOM 824 C C . GLU A 1 106 ? -12.291 -6.023 11.881 1.00 79.50 106 GLU A C 1
ATOM 826 O O . GLU A 1 106 ? -11.917 -4.922 12.303 1.00 79.50 106 GLU A O 1
ATOM 831 N N . ASP A 1 107 ? -13.503 -6.529 12.126 1.00 56.19 107 ASP A N 1
ATOM 832 C CA . ASP A 1 107 ? -14.472 -5.991 13.098 1.00 56.19 107 ASP A CA 1
ATOM 833 C C . ASP A 1 107 ? -14.143 -6.417 14.545 1.00 56.19 107 ASP A C 1
ATOM 835 O O . ASP A 1 107 ? -14.202 -7.635 14.849 1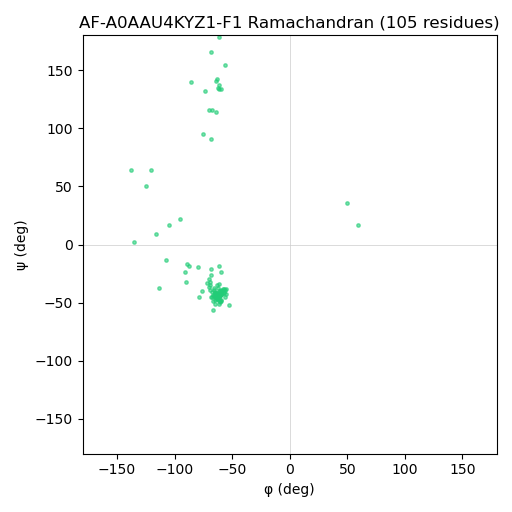.00 56.19 107 ASP A O 1
#

Secondary structure (DSSP, 8-state):
------SSHHHHHHHHHHHHHHHSTT----HHHHHHHHHHHHHHHHHHHHHHHHHTTT---HHHHHHHHHHHHHHHSPPPSSHHHHHHHHHHHHHHHHHHHHHHH--

Mean predicted aligned error: 6.01 Å

Foldseek 3Di:
DDDDPPPPPPLVVVLVVLLCCQVNPPNDDDPVRLVVSLVVLLVLLVVLLVVLCVLVVVDDDPQNVVLNVQSVVLSPDDQDPDRVSSSVSSNSSSVSSVSSVVSVVPD

Sequence (107 aa):
MTRSLASGAPDRQERYDHLEAVLGQDAAPAIYEIEELTERLRRALMQLVAMVLAHRHHQPGAEASRTIGHARALRAEEPPGDFLPARGHLRRLALVTQDLLDLLAED

pLDDT: mean 87.8, std 15.41, range [38.91, 97.62]

Radius of gyration: 14.95 Å; Cα contacts (8 Å, |Δi|>4): 81; chains: 1; bounding box: 55×26×36 Å

Solvent-accessible surface area (backbone atoms only — not comparable to full-atom values): 6277 Å² total; per-residue (Å²): 134,84,82,77,91,80,85,68,65,69,72,53,53,53,53,51,54,54,36,42,52,58,70,35,96,82,44,72,70,51,72,72,49,42,57,52,50,38,55,52,47,48,54,47,45,58,53,44,47,52,49,46,35,60,76,39,75,72,59,59,54,77,65,56,47,50,54,48,49,51,48,53,51,61,61,68,51,79,81,52,89,49,68,70,58,27,50,52,51,39,42,53,52,41,52,51,44,49,55,49,51,50,63,68,68,64,127